Protein AF-A0A7C5JQQ7-F1 (afdb_monomer_lite)

Structure (mmCIF, N/CA/C/O backbone):
data_AF-A0A7C5JQQ7-F1
#
_entry.id   AF-A0A7C5JQQ7-F1
#
loop_
_atom_site.group_PDB
_atom_site.id
_atom_site.type_symbol
_atom_site.label_atom_id
_atom_site.label_alt_id
_atom_site.label_comp_id
_atom_site.label_asym_id
_atom_site.label_entity_id
_atom_site.label_seq_id
_atom_site.pdbx_PDB_ins_code
_atom_site.Cartn_x
_atom_site.Cartn_y
_atom_site.Cartn_z
_atom_site.occupancy
_atom_site.B_iso_or_equiv
_atom_site.auth_seq_id
_atom_site.auth_comp_id
_atom_site.auth_asym_id
_atom_site.auth_atom_id
_atom_site.pdbx_PDB_model_num
ATOM 1 N N . MET A 1 1 ? 7.254 -14.560 -13.273 1.00 57.44 1 MET A N 1
ATOM 2 C CA . MET A 1 1 ? 7.452 -14.057 -14.648 1.00 57.44 1 MET A CA 1
ATOM 3 C C . MET A 1 1 ? 8.942 -13.834 -14.811 1.00 57.44 1 MET A C 1
ATOM 5 O O . MET A 1 1 ? 9.513 -13.233 -13.911 1.00 57.44 1 MET A O 1
ATOM 9 N N . ASN A 1 2 ? 9.567 -14.387 -15.851 1.00 80.12 2 ASN A N 1
ATOM 10 C CA . ASN A 1 2 ? 11.008 -14.277 -16.078 1.00 80.12 2 ASN A CA 1
ATOM 11 C C . ASN A 1 2 ? 11.205 -13.485 -17.374 1.00 80.12 2 ASN A C 1
ATOM 13 O O . ASN A 1 2 ? 10.851 -13.998 -18.429 1.00 80.12 2 ASN A O 1
ATOM 17 N N . TYR A 1 3 ? 11.682 -12.246 -17.272 1.00 88.62 3 TYR A N 1
ATOM 18 C CA . TYR A 1 3 ? 11.983 -11.405 -18.433 1.00 88.62 3 TYR A CA 1
ATOM 19 C C . TYR A 1 3 ? 13.418 -11.656 -18.896 1.00 88.62 3 TYR A C 1
ATOM 21 O O . TYR A 1 3 ? 14.308 -11.874 -18.067 1.00 88.62 3 TYR A O 1
ATOM 29 N N . THR A 1 4 ? 13.631 -11.651 -20.207 1.00 94.06 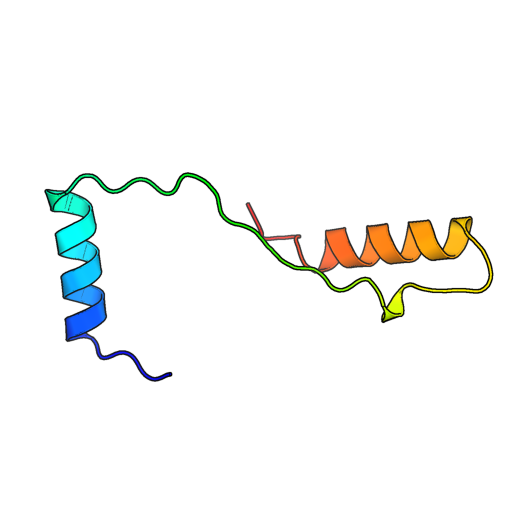4 THR A N 1
ATOM 30 C CA . THR A 1 4 ? 14.962 -11.765 -20.819 1.00 94.06 4 THR A CA 1
ATOM 31 C C . THR A 1 4 ? 15.686 -10.418 -20.811 1.00 94.06 4 THR A C 1
ATOM 33 O O . THR A 1 4 ? 15.068 -9.362 -20.652 1.00 94.06 4 THR A O 1
ATOM 36 N N . LEU A 1 5 ? 17.014 -10.436 -20.957 1.00 92.25 5 LEU A N 1
ATOM 37 C CA . LEU A 1 5 ? 17.793 -9.198 -21.020 1.00 92.25 5 LEU A CA 1
ATOM 38 C C . LEU A 1 5 ? 17.439 -8.400 -22.282 1.00 92.25 5 LEU A C 1
ATOM 40 O O . LEU A 1 5 ? 17.356 -7.176 -22.221 1.00 92.25 5 LEU A O 1
ATOM 44 N N . GLU A 1 6 ? 17.192 -9.090 -23.398 1.00 93.62 6 GLU A N 1
ATOM 45 C CA . GLU A 1 6 ? 16.795 -8.474 -24.661 1.00 93.62 6 GLU A CA 1
ATOM 46 C C . GLU A 1 6 ? 15.492 -7.669 -24.524 1.00 93.62 6 GLU A C 1
ATOM 48 O O . GLU A 1 6 ? 15.461 -6.506 -24.919 1.00 93.62 6 GLU A O 1
ATOM 53 N N . GLU A 1 7 ? 14.455 -8.229 -23.890 1.00 90.88 7 GLU A N 1
ATOM 54 C CA . GLU A 1 7 ? 13.166 -7.544 -23.675 1.00 90.88 7 GLU A CA 1
ATOM 55 C C . GLU A 1 7 ? 13.303 -6.285 -22.800 1.00 90.88 7 GLU A C 1
ATOM 57 O O . GLU A 1 7 ? 12.653 -5.263 -23.046 1.00 90.88 7 GLU A O 1
ATOM 62 N N . ILE A 1 8 ? 14.169 -6.334 -21.780 1.00 90.75 8 ILE A N 1
ATOM 63 C CA . ILE A 1 8 ? 14.449 -5.177 -20.917 1.00 90.75 8 ILE A CA 1
ATOM 64 C 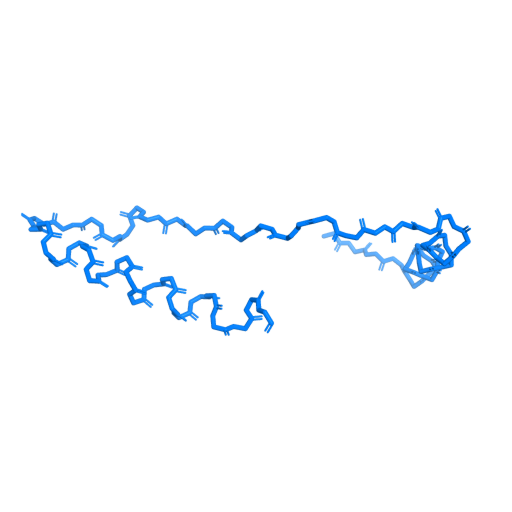C . ILE A 1 8 ? 15.125 -4.069 -21.733 1.00 90.75 8 ILE A C 1
ATOM 66 O O . ILE A 1 8 ? 14.710 -2.911 -21.662 1.00 90.75 8 ILE A O 1
ATOM 70 N N . LEU A 1 9 ? 16.142 -4.417 -22.528 1.00 92.25 9 LEU A N 1
ATOM 71 C CA . LEU A 1 9 ? 16.881 -3.459 -23.355 1.00 92.25 9 LEU A CA 1
ATOM 72 C C . LEU A 1 9 ? 16.000 -2.833 -24.443 1.00 92.25 9 LEU A C 1
ATOM 74 O O . LEU A 1 9 ? 16.077 -1.627 -24.677 1.00 92.25 9 LEU A O 1
ATOM 78 N N . GLU A 1 10 ? 15.128 -3.621 -25.069 1.00 91.31 10 GLU A N 1
ATOM 79 C CA . GLU A 1 10 ? 14.191 -3.138 -26.086 1.00 91.31 10 GLU A CA 1
ATOM 80 C C . GLU A 1 10 ? 13.158 -2.161 -25.497 1.00 91.31 10 GLU A C 1
ATOM 82 O O . GLU A 1 10 ? 12.849 -1.128 -26.100 1.00 91.31 10 GLU A O 1
ATOM 87 N N . THR A 1 11 ? 12.678 -2.432 -24.278 1.00 89.69 11 THR A N 1
ATOM 88 C CA . THR A 1 11 ? 11.759 -1.540 -23.552 1.00 89.69 11 THR A CA 1
ATOM 89 C C . THR A 1 11 ? 12.426 -0.206 -23.207 1.00 89.69 11 THR A C 1
ATOM 91 O O . THR A 1 11 ? 11.816 0.852 -23.384 1.00 89.69 11 THR A O 1
ATOM 94 N N . ILE A 1 12 ? 13.688 -0.231 -22.758 1.00 87.44 12 ILE A N 1
ATOM 95 C CA . ILE A 1 12 ? 14.465 0.989 -22.480 1.00 87.44 12 ILE A CA 1
ATOM 96 C C . ILE A 1 12 ? 14.605 1.821 -23.760 1.00 87.44 12 ILE A C 1
ATOM 98 O O . ILE A 1 12 ? 14.244 2.997 -23.766 1.00 87.44 12 ILE A O 1
ATOM 102 N N . HIS A 1 13 ? 15.037 1.201 -24.862 1.00 88.31 13 HIS A N 1
ATOM 103 C CA . HIS A 1 13 ? 15.220 1.901 -26.134 1.00 88.31 13 HIS A CA 1
ATOM 104 C C . HIS A 1 13 ? 13.909 2.501 -26.671 1.00 88.31 13 HIS A C 1
ATOM 106 O O . HIS A 1 13 ? 13.869 3.650 -27.109 1.00 88.31 13 HIS A O 1
ATOM 112 N N . SER A 1 14 ? 12.807 1.752 -26.574 1.00 84.50 14 SER A N 1
ATOM 113 C CA . SER A 1 14 ? 11.478 2.219 -26.987 1.00 84.50 14 SER A CA 1
ATOM 114 C C . SER A 1 14 ? 11.000 3.423 -26.170 1.00 84.50 14 SER A C 1
ATOM 116 O O . SER A 1 14 ? 10.368 4.324 -26.720 1.00 84.50 14 SER A O 1
ATOM 118 N N . SER A 1 15 ? 11.327 3.465 -24.875 1.00 82.75 15 SER A N 1
ATOM 119 C CA . SER A 1 15 ? 10.982 4.578 -23.980 1.00 82.75 15 SER A CA 1
ATOM 120 C C . SER A 1 15 ? 11.660 5.885 -24.398 1.00 82.75 15 SER A C 1
ATOM 122 O O . SER A 1 15 ? 11.014 6.934 -24.406 1.00 82.75 15 SER A O 1
ATOM 124 N N . GLU A 1 16 ? 12.932 5.814 -24.805 1.00 78.94 16 GLU A N 1
ATOM 125 C CA . GLU A 1 16 ? 13.722 6.967 -25.255 1.00 78.94 16 GLU A CA 1
ATOM 126 C C . GLU A 1 16 ? 13.237 7.517 -26.601 1.00 78.94 16 GLU A C 1
ATOM 128 O O . GLU A 1 16 ? 13.084 8.726 -26.764 1.00 78.94 16 GLU A O 1
ATOM 133 N N . VAL A 1 17 ? 12.958 6.637 -27.568 1.00 83.56 17 VAL A N 1
ATOM 134 C CA . VAL A 1 17 ? 12.561 7.050 -28.924 1.00 83.56 17 VAL A CA 1
ATOM 135 C C . VAL A 1 17 ? 11.122 7.580 -28.954 1.00 83.56 17 VAL A C 1
ATOM 137 O O . VAL A 1 17 ? 10.832 8.573 -29.626 1.00 83.56 17 VAL A O 1
ATOM 140 N N . ALA A 1 18 ? 10.208 6.947 -28.2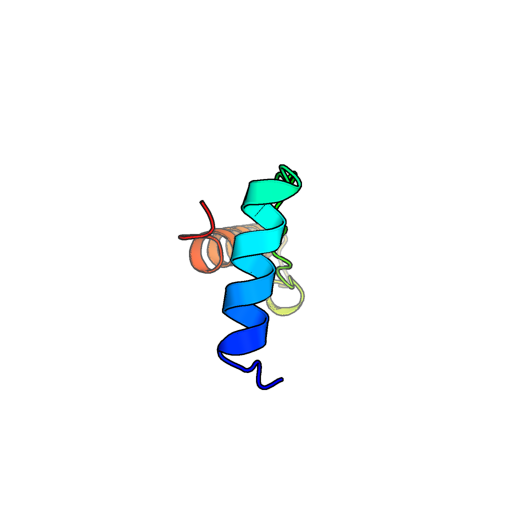14 1.00 85.00 18 ALA A N 1
ATOM 141 C CA . ALA A 1 18 ? 8.785 7.291 -28.219 1.00 85.00 18 ALA A CA 1
ATOM 142 C C . ALA A 1 18 ? 8.378 8.330 -27.156 1.00 85.00 18 ALA A C 1
ATOM 144 O O . ALA A 1 18 ? 7.216 8.731 -27.131 1.00 85.00 18 ALA A O 1
ATOM 145 N N . HIS A 1 19 ? 9.316 8.801 -26.321 1.00 84.69 19 HIS A N 1
ATOM 146 C CA . HIS A 1 19 ? 9.083 9.808 -25.275 1.00 84.69 19 HIS A CA 1
ATOM 147 C C . HIS A 1 19 ? 7.961 9.416 -24.296 1.00 84.69 19 HIS A C 1
ATOM 149 O O . HIS A 1 19 ? 7.085 10.222 -23.967 1.00 84.69 19 HIS A O 1
ATOM 155 N N . PHE A 1 20 ? 7.960 8.160 -23.842 1.00 87.19 20 PHE A N 1
ATOM 156 C CA . PHE A 1 20 ? 6.986 7.701 -22.854 1.00 87.19 20 PHE A CA 1
ATOM 157 C C . PHE A 1 20 ? 7.288 8.288 -21.467 1.00 87.19 20 PHE A C 1
ATOM 159 O O . PHE A 1 20 ? 8.418 8.238 -20.992 1.00 87.19 20 PHE A O 1
ATOM 166 N N . ASP A 1 21 ? 6.255 8.819 -20.809 1.00 89.94 21 ASP A N 1
ATOM 167 C CA . ASP A 1 21 ? 6.330 9.448 -19.485 1.00 89.94 21 ASP A CA 1
ATOM 168 C C . ASP A 1 21 ? 5.456 8.691 -18.476 1.00 89.94 21 ASP A C 1
ATOM 170 O O . ASP A 1 21 ? 4.300 8.349 -18.758 1.00 89.94 21 ASP A O 1
ATOM 174 N N . ILE A 1 22 ? 5.991 8.443 -17.279 1.00 89.31 22 ILE A N 1
ATOM 175 C CA . ILE A 1 22 ? 5.241 7.788 -16.204 1.00 89.31 22 ILE A CA 1
ATOM 176 C C . ILE A 1 22 ? 4.361 8.835 -15.524 1.00 89.31 22 ILE A C 1
ATOM 178 O O . ILE A 1 22 ? 4.828 9.692 -14.781 1.00 89.31 22 ILE A O 1
ATOM 182 N N . ARG A 1 23 ? 3.048 8.733 -15.742 1.00 94.12 23 ARG A N 1
ATOM 183 C CA . ARG A 1 23 ? 2.071 9.689 -15.195 1.00 94.12 23 ARG A CA 1
ATOM 184 C C . ARG A 1 23 ? 1.797 9.502 -13.708 1.00 94.12 23 ARG A C 1
ATOM 186 O O . ARG A 1 23 ? 1.464 10.459 -13.016 1.00 94.12 23 ARG A O 1
ATOM 193 N N . THR A 1 24 ? 1.845 8.261 -13.238 1.00 94.25 24 THR A N 1
ATOM 194 C CA . THR A 1 24 ? 1.573 7.903 -11.848 1.00 94.25 24 THR A CA 1
ATOM 195 C C . THR A 1 24 ? 2.073 6.494 -11.571 1.00 94.25 24 THR A C 1
ATOM 197 O O . THR A 1 24 ? 1.949 5.604 -12.413 1.00 94.25 24 THR A O 1
ATOM 200 N N . THR A 1 25 ? 2.580 6.290 -10.362 1.00 94.06 25 THR A N 1
ATOM 201 C CA . THR A 1 25 ? 2.817 4.968 -9.791 1.00 94.06 25 THR A CA 1
ATOM 202 C C . THR A 1 25 ? 1.834 4.811 -8.638 1.00 94.06 25 THR A C 1
ATOM 204 O O . THR A 1 25 ? 1.658 5.734 -7.844 1.00 94.06 25 THR A O 1
ATOM 207 N N . THR A 1 26 ? 1.158 3.667 -8.536 1.00 95.50 26 THR A N 1
ATOM 208 C CA . THR A 1 26 ? 0.180 3.403 -7.467 1.00 95.50 26 THR A CA 1
ATOM 209 C C . THR A 1 26 ? 0.604 2.191 -6.653 1.00 95.50 26 THR A C 1
ATOM 211 O O . THR A 1 26 ? 0.871 1.129 -7.211 1.00 95.50 26 THR A O 1
ATOM 214 N N . LEU A 1 27 ? 0.615 2.338 -5.328 1.00 96.75 27 LEU A N 1
ATOM 215 C CA . LEU A 1 27 ? 0.886 1.261 -4.383 1.00 96.75 27 LEU A CA 1
ATOM 216 C C . LEU A 1 27 ? -0.407 0.834 -3.687 1.00 96.75 27 LEU A C 1
ATOM 218 O O . LEU A 1 27 ? -1.001 1.592 -2.922 1.00 96.75 27 LEU A O 1
ATOM 222 N N . GLY A 1 28 ? -0.844 -0.396 -3.945 1.00 96.69 28 GLY A N 1
ATOM 223 C CA . GLY A 1 28 ? -1.988 -0.986 -3.255 1.00 96.69 28 GLY A CA 1
ATOM 224 C C . GLY A 1 28 ? -1.593 -1.521 -1.879 1.00 96.69 28 GLY A C 1
ATOM 225 O O . GLY A 1 28 ? -0.751 -2.412 -1.782 1.00 96.69 28 GLY A O 1
ATOM 226 N N . ILE A 1 29 ? -2.230 -1.028 -0.814 1.00 97.56 29 ILE A N 1
ATOM 227 C CA . ILE A 1 29 ? -2.023 -1.506 0.561 1.00 97.56 29 ILE A CA 1
ATOM 228 C C . ILE A 1 29 ? -3.344 -2.058 1.100 1.00 97.56 29 ILE A C 1
ATOM 230 O O . ILE A 1 29 ? -4.323 -1.330 1.244 1.00 97.56 29 ILE A O 1
ATOM 234 N N . SER A 1 30 ? -3.375 -3.354 1.421 1.00 97.81 30 SER A N 1
ATOM 235 C CA . SER A 1 30 ? -4.539 -3.965 2.074 1.00 97.81 30 SER A CA 1
ATOM 236 C C . SER A 1 30 ? -4.663 -3.483 3.519 1.00 97.81 30 SER A C 1
ATOM 238 O O . SER A 1 30 ? -3.675 -3.492 4.253 1.00 97.81 30 SER A O 1
ATOM 240 N N . LEU A 1 31 ? -5.877 -3.113 3.935 1.00 97.94 31 LEU A N 1
ATOM 241 C CA . LEU A 1 31 ? -6.190 -2.665 5.300 1.00 97.94 31 LEU A CA 1
ATOM 242 C C . LEU A 1 31 ? -6.950 -3.719 6.126 1.00 97.94 31 LEU A C 1
ATOM 244 O O . LEU A 1 31 ? -7.354 -3.443 7.253 1.00 97.94 31 LEU A O 1
ATOM 248 N N . TRP A 1 32 ? -7.168 -4.920 5.579 1.00 96.94 32 TRP A N 1
ATOM 249 C CA . TRP A 1 32 ? -7.978 -5.969 6.219 1.00 96.94 32 TRP A CA 1
ATOM 250 C C . TRP A 1 32 ? -7.464 -6.387 7.606 1.00 96.94 32 TRP A C 1
ATOM 252 O O . TRP A 1 32 ? -8.250 -6.652 8.509 1.00 96.94 32 TRP A O 1
ATOM 262 N N . ASP A 1 33 ? -6.148 -6.407 7.794 1.00 96.62 33 ASP A N 1
ATOM 263 C CA . ASP A 1 33 ? -5.451 -6.714 9.050 1.00 96.62 33 ASP A CA 1
ATOM 264 C C . ASP A 1 33 ? -5.377 -5.523 10.027 1.00 96.62 33 ASP A C 1
ATOM 266 O O . ASP A 1 33 ? -4.944 -5.679 11.173 1.00 96.62 33 ASP A O 1
ATOM 270 N N . CYS A 1 34 ? -5.804 -4.329 9.608 1.00 97.56 34 CYS A N 1
ATOM 271 C CA . CYS A 1 34 ? -5.837 -3.144 10.464 1.00 97.56 34 CYS A CA 1
ATOM 272 C C . CYS A 1 34 ? -7.100 -3.073 11.331 1.00 97.56 34 CYS A C 1
ATOM 274 O O . CYS A 1 34 ? -7.112 -2.312 12.298 1.00 97.56 34 CYS A O 1
ATOM 276 N N . ALA A 1 35 ? -8.141 -3.852 11.014 1.00 96.62 35 ALA A N 1
ATOM 277 C CA . ALA A 1 35 ? -9.410 -3.827 11.730 1.00 96.62 35 ALA A CA 1
ATOM 278 C C . ALA A 1 35 ? -9.244 -4.213 13.210 1.00 96.62 35 ALA A C 1
ATOM 280 O O . ALA A 1 35 ? -8.610 -5.213 13.557 1.00 96.62 35 ALA A O 1
ATOM 281 N N . THR A 1 36 ? -9.832 -3.410 14.096 1.00 96.19 36 THR A N 1
ATOM 282 C CA . THR A 1 36 ? -9.902 -3.677 15.540 1.00 96.19 36 THR A CA 1
ATOM 283 C C . THR A 1 36 ? -11.287 -3.313 16.081 1.00 96.19 36 THR A C 1
ATOM 285 O O . THR A 1 36 ? -12.129 -2.809 15.344 1.00 96.19 36 THR A O 1
ATOM 288 N N . GLY A 1 37 ? -11.535 -3.559 17.372 1.00 96.69 37 GLY A N 1
ATOM 289 C CA . GLY A 1 37 ? -12.790 -3.173 18.030 1.00 96.69 37 GLY A CA 1
ATOM 290 C C . GLY A 1 37 ? -12.934 -1.673 18.325 1.00 96.69 37 GLY A C 1
ATOM 291 O O . GLY A 1 37 ? -13.987 -1.258 18.796 1.00 96.69 37 GLY A O 1
ATOM 292 N N . ASP A 1 38 ? -11.901 -0.864 18.070 1.00 97.19 38 ASP A N 1
ATOM 293 C CA . ASP A 1 38 ? -11.892 0.580 18.314 1.00 97.19 38 ASP A CA 1
ATOM 294 C C . ASP A 1 38 ? -11.417 1.349 17.070 1.00 97.19 38 ASP A C 1
ATOM 296 O O . ASP A 1 38 ? -10.463 0.975 16.381 1.00 97.19 38 ASP A O 1
ATOM 300 N N . VAL A 1 39 ? -12.084 2.465 16.779 1.00 97.56 39 VAL A N 1
ATOM 301 C CA . VAL A 1 39 ? -11.795 3.282 15.593 1.00 97.56 39 VAL A CA 1
ATOM 302 C C . VAL A 1 39 ? -10.431 3.958 15.708 1.00 97.56 39 VAL A C 1
ATOM 304 O O . VAL A 1 39 ? -9.705 4.021 14.716 1.00 97.56 39 VAL A O 1
ATOM 307 N N . LYS A 1 40 ? -10.043 4.424 16.903 1.00 98.19 40 LYS A N 1
ATOM 308 C CA . LYS A 1 40 ? -8.760 5.124 17.088 1.00 98.19 40 LYS A CA 1
ATOM 309 C C . LYS A 1 40 ? -7.581 4.185 16.846 1.00 98.19 40 LYS A C 1
ATOM 311 O O . LYS A 1 40 ? -6.645 4.527 16.130 1.00 98.19 40 LYS A O 1
ATOM 316 N N . THR A 1 41 ? -7.667 2.976 17.380 1.00 98.06 41 THR A N 1
ATOM 317 C CA . THR A 1 41 ? -6.657 1.927 17.228 1.00 98.06 41 THR A CA 1
ATOM 318 C C . THR A 1 41 ? -6.563 1.460 15.777 1.00 98.06 41 THR A C 1
ATOM 320 O O . THR A 1 41 ? -5.465 1.284 15.250 1.00 98.06 41 THR A O 1
ATOM 323 N N . THR A 1 42 ? -7.706 1.312 15.102 1.00 98.44 42 THR A N 1
ATOM 324 C CA . THR A 1 42 ? -7.751 0.986 13.670 1.00 98.44 42 THR A CA 1
ATOM 325 C C . THR A 1 42 ? -7.056 2.066 12.837 1.00 98.44 42 THR A C 1
ATOM 327 O O . THR A 1 42 ? -6.217 1.744 11.998 1.00 98.44 42 THR A O 1
ATOM 330 N N . ALA A 1 43 ? -7.336 3.347 13.102 1.00 98.44 43 ALA A N 1
ATOM 331 C CA . ALA A 1 43 ? -6.693 4.463 12.409 1.00 98.44 43 ALA A CA 1
ATOM 332 C C . ALA A 1 43 ? -5.169 4.481 12.620 1.00 98.44 43 ALA A C 1
ATOM 334 O O . ALA A 1 43 ? -4.425 4.644 11.652 1.00 98.44 43 ALA A O 1
ATOM 335 N N . GLN A 1 44 ? -4.700 4.238 13.849 1.00 98.56 44 GLN A N 1
ATOM 336 C CA . GLN A 1 44 ? -3.266 4.160 14.137 1.00 98.56 44 GLN A CA 1
ATOM 337 C C . GLN A 1 44 ? -2.593 3.021 13.361 1.00 98.56 44 GLN A C 1
ATOM 339 O O . GLN A 1 44 ? -1.569 3.229 12.718 1.00 98.56 44 GLN A O 1
ATOM 344 N N . LYS A 1 45 ? -3.207 1.831 13.333 1.00 98.44 45 LYS A N 1
ATOM 345 C CA . LYS A 1 45 ? -2.685 0.691 12.566 1.00 98.44 45 LYS A CA 1
ATOM 346 C C . LYS A 1 45 ? -2.601 0.966 11.068 1.00 98.44 45 LYS A C 1
ATOM 348 O O . LYS A 1 45 ? -1.651 0.517 10.429 1.00 98.44 45 LYS A O 1
ATOM 353 N N . ILE A 1 46 ? -3.588 1.665 10.504 1.00 98.50 46 ILE A N 1
ATOM 354 C CA . ILE A 1 46 ? -3.560 2.075 9.094 1.00 98.50 46 ILE A CA 1
ATOM 355 C C . ILE A 1 46 ? -2.366 3.003 8.862 1.00 98.50 46 ILE A C 1
ATOM 357 O O . ILE A 1 46 ? -1.581 2.751 7.951 1.00 98.50 46 ILE A O 1
ATOM 361 N N . TYR A 1 47 ? -2.198 4.025 9.704 1.00 98.38 47 TYR A N 1
ATOM 362 C CA . TYR A 1 47 ? -1.088 4.970 9.602 1.00 98.38 47 TYR A CA 1
ATOM 363 C C . TYR A 1 47 ? 0.272 4.263 9.658 1.00 98.38 47 TYR A C 1
ATOM 365 O O . TYR A 1 47 ? 1.076 4.399 8.736 1.00 98.38 47 TYR A O 1
ATOM 373 N N . ASP A 1 48 ? 0.497 3.436 10.680 1.00 98.25 48 ASP A N 1
ATOM 374 C CA . ASP A 1 48 ? 1.759 2.715 10.869 1.00 98.25 48 ASP A CA 1
ATOM 375 C C . ASP A 1 48 ? 2.063 1.796 9.679 1.00 98.25 48 ASP A C 1
ATOM 377 O O . ASP A 1 48 ? 3.204 1.690 9.223 1.00 98.25 48 ASP A O 1
ATOM 381 N N . LYS A 1 49 ? 1.032 1.130 9.142 1.00 98.31 49 LYS A N 1
ATOM 382 C CA . LYS A 1 49 ? 1.174 0.238 7.991 1.00 98.31 49 LYS A CA 1
ATOM 383 C C . LYS A 1 49 ? 1.514 1.004 6.717 1.00 98.31 49 LYS A C 1
ATOM 385 O O . LYS A 1 49 ? 2.409 0.570 5.993 1.00 98.31 49 LYS A O 1
ATOM 390 N N . VAL A 1 50 ? 0.829 2.115 6.449 1.00 98.00 50 VAL A N 1
ATOM 391 C CA . VAL A 1 50 ? 1.106 2.959 5.280 1.00 98.00 50 VAL A CA 1
ATOM 392 C C . VAL A 1 50 ? 2.525 3.508 5.359 1.00 98.00 50 VAL A C 1
ATOM 394 O O . VAL A 1 50 ? 3.285 3.306 4.419 1.00 98.00 50 VAL A O 1
ATOM 397 N N . MET A 1 51 ? 2.924 4.088 6.494 1.00 97.75 51 MET A N 1
ATOM 398 C CA . MET A 1 51 ? 4.268 4.651 6.665 1.00 97.75 51 MET A CA 1
ATOM 399 C C . MET A 1 51 ? 5.370 3.599 6.536 1.00 97.75 51 MET A C 1
ATOM 401 O O . MET A 1 51 ? 6.415 3.873 5.960 1.00 97.75 51 MET A O 1
ATOM 405 N N . ARG A 1 52 ? 5.140 2.379 7.032 1.00 97.50 52 ARG A N 1
ATOM 406 C CA . ARG A 1 52 ? 6.116 1.289 6.924 1.00 97.50 52 ARG A CA 1
ATOM 407 C C . ARG A 1 52 ? 6.246 0.743 5.503 1.00 97.50 52 ARG A C 1
ATOM 409 O O . ARG A 1 52 ? 7.347 0.397 5.098 1.00 97.50 52 ARG A O 1
ATOM 416 N N . ILE A 1 53 ? 5.136 0.579 4.781 1.00 97.44 53 ILE A N 1
ATOM 417 C CA . ILE A 1 53 ? 5.149 -0.043 3.445 1.00 97.44 53 ILE A CA 1
ATOM 418 C C . ILE A 1 53 ? 5.535 0.975 2.367 1.00 97.44 53 ILE A C 1
ATOM 420 O O . ILE A 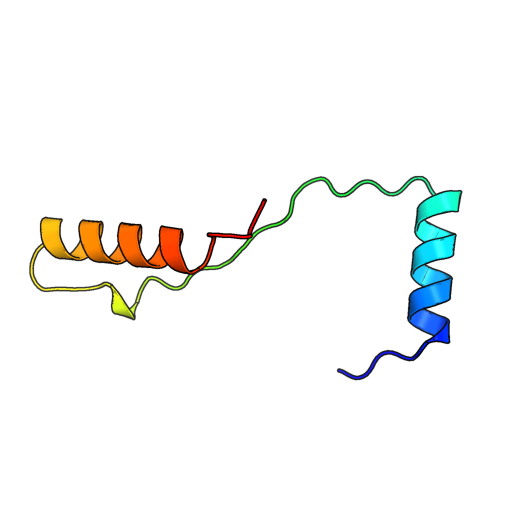1 53 ? 6.255 0.625 1.440 1.00 97.44 53 ILE A O 1
ATOM 424 N N . ALA A 1 54 ? 5.072 2.218 2.486 1.00 97.06 54 ALA A N 1
ATOM 425 C CA . ALA A 1 54 ? 5.311 3.270 1.503 1.00 97.06 54 ALA A CA 1
ATOM 426 C C . ALA A 1 54 ? 6.562 4.119 1.795 1.00 97.06 54 ALA A C 1
ATOM 428 O O . ALA A 1 54 ? 6.738 5.147 1.150 1.00 97.06 54 ALA A O 1
ATOM 429 N N . HIS A 1 55 ? 7.412 3.719 2.751 1.00 96.19 55 HIS A N 1
ATOM 430 C CA . HIS A 1 55 ? 8.584 4.497 3.179 1.00 96.19 55 HIS A CA 1
ATOM 431 C C . HIS A 1 55 ? 9.490 4.917 2.008 1.00 96.19 55 HIS A C 1
ATOM 433 O O . 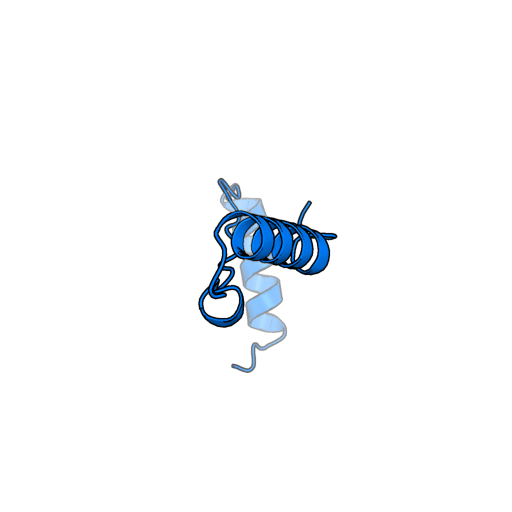HIS A 1 55 ? 9.922 6.06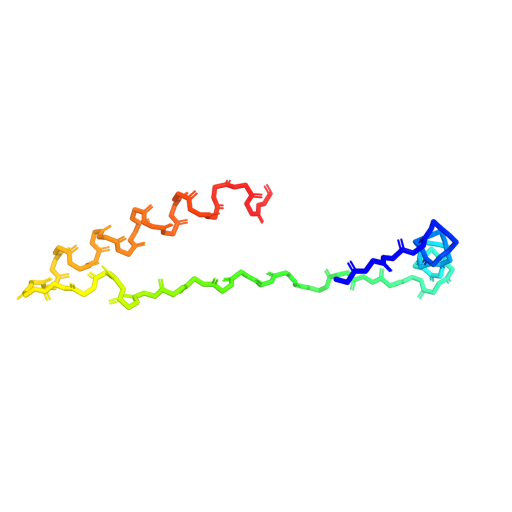2 1.966 1.00 96.19 55 HIS A O 1
ATOM 439 N N . ASP A 1 56 ? 9.707 4.016 1.043 1.00 96.12 56 ASP A N 1
ATOM 440 C CA . ASP A 1 56 ? 10.566 4.237 -0.133 1.00 96.12 56 ASP A CA 1
ATOM 441 C C . ASP A 1 56 ? 9.756 4.410 -1.430 1.00 96.12 56 ASP A C 1
ATOM 443 O O . ASP A 1 56 ? 10.245 4.145 -2.526 1.00 96.12 56 ASP A O 1
ATOM 447 N N . PHE A 1 57 ? 8.473 4.773 -1.330 1.00 92.81 57 PHE A N 1
ATOM 448 C CA . PHE A 1 57 ? 7.599 4.892 -2.502 1.00 92.81 57 PHE A CA 1
ATOM 449 C C . PHE A 1 57 ? 7.813 6.194 -3.305 1.00 92.81 57 PHE A C 1
ATOM 451 O O . PHE A 1 57 ? 7.105 6.428 -4.285 1.00 92.81 57 PHE A O 1
ATOM 458 N N . VAL A 1 58 ? 8.777 7.034 -2.907 1.00 82.00 58 VAL A N 1
ATOM 459 C CA . VAL A 1 58 ? 9.126 8.316 -3.544 1.00 82.00 58 VAL A CA 1
ATOM 460 C C . VAL A 1 58 ? 10.636 8.457 -3.666 1.00 82.00 58 VAL A C 1
ATOM 462 O O . VAL A 1 58 ? 11.325 8.164 -2.665 1.00 82.00 58 VAL A O 1
#

Foldseek 3Di:
DDDDPVNVVVVVVCCVVVVDDDPDDDDDDDLPVLDDPDPVSSVVSVVVRCCVVCVPVD

Secondary structure (DSSP, 8-state):
----HHHHHHHHHHHHHHT------------GGG--SSHHHHHHHHHHHHHHHSTT--

pLDDT: mean 92.78, std 7.12, range [57.44, 98.56]

Radius of gyration: 18.76 Å; chains: 1; bounding box: 31×24×47 Å

Sequence (58 aa):
MNYTLEEILETIHSSEVAHFDIRTTTLGISLWDCATGDVKTTAQKIYDKVMRIAHDFV